Protein AF-A0A3C0QMF4-F1 (afdb_monomer)

Nearest PDB structures (foldseek):
  8ow0-assembly1_O  TM=2.308E-01  e=1.741E+00  Saccharomyces cerevisiae

Foldseek 3Di:
DDDDDDDDDDDDDPDPPPPPDDPDPPPPVVVVVVVVVVVVVVVVVVVVVVVVVCVVPQKAFVVRDDDDDDAKAKWWFWKWAQDPVVRGTDDTDIDIWIDDNVVRDIPDPHRMDTTIIHHDDDDDDDDD

Secondary structure (DSSP, 8-state):
-----PPPP----------S--------HHHHHHHHHHHHHHHHHHHHHHHHHHHHH--EETTT----SSS-EEEEEEEEEEETTTTEE---EEEEEEEEGGGTEE--SS-EEEEEEEEPPPPP----

pLDDT: mean 79.89, std 18.83, range [38.0, 96.62]

Structure (mmCIF, N/CA/C/O backbone):
data_AF-A0A3C0QMF4-F1
#
_entry.id   AF-A0A3C0QMF4-F1
#
loop_
_atom_site.group_PDB
_atom_site.id
_atom_site.type_symbol
_atom_site.label_atom_id
_atom_site.label_alt_id
_atom_site.label_comp_id
_atom_site.label_asym_id
_atom_site.label_entity_id
_atom_site.label_seq_id
_atom_site.pdbx_PDB_ins_code
_atom_site.Cartn_x
_atom_site.Cartn_y
_atom_site.Cartn_z
_atom_site.occupancy
_atom_site.B_iso_or_equiv
_atom_site.auth_seq_id
_atom_site.auth_comp_id
_atom_site.auth_asym_id
_atom_site.auth_atom_id
_atom_site.pdbx_PDB_model_num
ATOM 1 N N . MET A 1 1 ? 18.875 -38.785 100.768 1.00 38.00 1 MET A N 1
ATOM 2 C CA . MET A 1 1 ? 19.654 -37.583 100.415 1.00 38.00 1 MET A CA 1
ATOM 3 C C . MET A 1 1 ? 19.464 -37.353 98.932 1.00 38.00 1 MET A C 1
ATOM 5 O O . MET A 1 1 ? 19.407 -38.336 98.204 1.00 38.00 1 MET A O 1
ATOM 9 N N . GLU A 1 2 ? 19.235 -36.086 98.599 1.00 40.81 2 GLU A N 1
ATOM 10 C CA . GLU A 1 2 ? 18.941 -35.447 97.302 1.00 40.81 2 GLU A CA 1
ATOM 11 C C . GLU A 1 2 ? 19.792 -35.977 96.126 1.00 40.81 2 GLU A C 1
ATOM 13 O O . GLU A 1 2 ? 20.867 -36.518 96.349 1.00 40.81 2 GLU A O 1
ATOM 18 N N . GLU A 1 3 ? 19.325 -35.943 94.873 1.00 40.59 3 GLU A N 1
ATOM 19 C CA . GLU A 1 3 ? 19.249 -34.716 94.060 1.00 40.59 3 GLU A CA 1
ATOM 20 C C . GLU A 1 3 ? 18.045 -34.623 93.102 1.00 40.59 3 GLU A C 1
ATOM 22 O O . GLU A 1 3 ? 17.608 -35.589 92.478 1.00 40.59 3 GLU A O 1
ATOM 27 N N . ASN A 1 4 ? 17.551 -33.386 92.998 1.00 46.22 4 ASN A N 1
ATOM 28 C CA . ASN A 1 4 ? 16.533 -32.869 92.086 1.00 46.22 4 ASN A CA 1
ATOM 29 C C . ASN A 1 4 ? 16.993 -32.844 90.619 1.00 46.22 4 ASN A C 1
ATOM 31 O O . ASN A 1 4 ? 18.097 -32.390 90.333 1.00 46.22 4 ASN A O 1
ATOM 35 N N . ALA A 1 5 ? 16.071 -33.117 89.691 1.00 41.97 5 ALA A N 1
ATOM 36 C CA . ALA A 1 5 ? 16.038 -32.458 88.381 1.00 41.97 5 ALA A CA 1
ATOM 37 C C . ALA A 1 5 ? 14.603 -32.465 87.814 1.00 41.97 5 ALA A C 1
ATOM 39 O O . ALA A 1 5 ? 13.999 -33.520 87.629 1.00 41.97 5 ALA A O 1
ATOM 40 N N . MET A 1 6 ? 14.054 -31.270 87.571 1.00 48.69 6 MET A N 1
ATOM 41 C CA . MET A 1 6 ? 12.735 -31.034 86.962 1.00 48.69 6 MET A CA 1
ATOM 42 C C . MET A 1 6 ? 12.743 -31.345 85.455 1.00 48.69 6 MET A C 1
ATOM 44 O O . MET A 1 6 ? 13.733 -31.016 84.799 1.00 48.69 6 MET A O 1
ATOM 48 N N . PRO A 1 7 ? 11.638 -31.823 84.852 1.00 50.66 7 PRO A N 1
ATOM 49 C CA . PRO A 1 7 ? 11.416 -31.687 83.421 1.00 50.66 7 PRO A CA 1
ATOM 50 C C . PRO A 1 7 ? 10.482 -30.512 83.094 1.00 50.66 7 PRO A C 1
ATOM 52 O O . PRO A 1 7 ? 9.412 -30.334 83.667 1.00 50.66 7 PRO A O 1
ATOM 55 N N . ILE A 1 8 ? 10.974 -29.733 82.138 1.00 43.56 8 ILE A N 1
ATOM 56 C CA . ILE A 1 8 ? 10.491 -28.494 81.529 1.00 43.56 8 ILE A CA 1
ATOM 57 C C . ILE A 1 8 ? 9.084 -28.644 80.921 1.00 43.56 8 ILE A C 1
ATOM 59 O O . ILE A 1 8 ? 8.832 -29.559 80.136 1.00 43.56 8 ILE A O 1
ATOM 63 N N . GLU A 1 9 ? 8.198 -27.693 81.232 1.00 46.38 9 GLU A N 1
ATOM 64 C CA . GLU A 1 9 ? 6.918 -27.495 80.547 1.00 46.38 9 GLU A CA 1
ATOM 65 C C . GLU A 1 9 ? 7.161 -27.166 79.069 1.00 46.38 9 GLU A C 1
ATOM 67 O O . GLU A 1 9 ? 7.789 -26.163 78.727 1.00 46.38 9 GLU A O 1
ATOM 72 N N . THR A 1 10 ? 6.665 -28.015 78.171 1.00 42.06 10 THR A N 1
ATOM 73 C CA . THR A 1 10 ? 6.660 -27.723 76.735 1.00 42.06 10 THR A CA 1
ATOM 74 C C . THR A 1 10 ? 5.371 -26.991 76.393 1.00 42.06 10 THR A C 1
ATOM 76 O O . THR A 1 10 ? 4.314 -27.577 76.179 1.00 42.06 10 THR A O 1
ATOM 79 N N . PHE A 1 11 ? 5.491 -25.668 76.374 1.00 43.97 11 PHE A N 1
ATOM 80 C CA . PHE A 1 11 ? 4.537 -24.730 75.806 1.00 43.97 11 PHE A CA 1
ATOM 81 C C . PHE A 1 11 ? 4.414 -24.978 74.295 1.00 43.97 11 PHE A C 1
ATOM 83 O O . PHE A 1 11 ? 5.412 -24.921 73.579 1.00 43.97 11 PHE A O 1
ATOM 90 N N . THR A 1 12 ? 3.213 -25.258 73.793 1.00 44.12 12 THR A N 1
ATOM 91 C CA . THR A 1 12 ? 2.810 -24.943 72.408 1.00 44.12 12 THR A CA 1
ATOM 92 C C . THR A 1 12 ? 1.286 -24.946 72.314 1.00 44.12 12 THR A C 1
ATOM 94 O O . THR A 1 12 ? 0.653 -25.846 71.769 1.00 44.12 12 THR A O 1
ATOM 97 N N . GLU A 1 13 ? 0.686 -23.882 72.844 1.00 46.97 13 GLU A N 1
ATOM 98 C CA . GLU A 1 13 ? -0.534 -23.339 72.255 1.00 46.97 13 GLU A CA 1
ATOM 99 C C . GLU A 1 13 ? -0.199 -22.882 70.827 1.00 46.97 13 GLU A C 1
ATOM 101 O O . GLU A 1 13 ? 0.473 -21.873 70.623 1.00 46.97 13 GLU A O 1
ATOM 106 N N . LEU A 1 14 ? -0.663 -23.620 69.821 1.00 39.72 14 LEU A N 1
ATOM 107 C CA . LEU A 1 14 ? -0.860 -23.065 68.485 1.00 39.72 14 LEU A CA 1
ATOM 108 C C . LEU A 1 14 ? -2.351 -22.798 68.335 1.00 39.72 14 LEU A C 1
ATOM 110 O O . LEU A 1 14 ? -3.107 -23.608 67.805 1.00 39.72 14 LEU A O 1
ATOM 114 N N . HIS A 1 15 ? -2.775 -21.644 68.847 1.00 42.41 15 HIS A N 1
ATOM 115 C CA . HIS A 1 15 ? -4.015 -21.030 68.407 1.00 42.41 15 HIS A CA 1
ATOM 116 C C . HIS A 1 15 ? -3.948 -20.871 66.883 1.00 42.41 15 HIS A C 1
ATOM 118 O O . HIS A 1 15 ? -3.084 -20.163 66.364 1.00 42.41 15 HIS A O 1
ATOM 124 N N . GLU A 1 16 ? -4.868 -21.518 66.164 1.00 44.91 16 GLU A N 1
ATOM 125 C CA . GLU A 1 16 ? -5.187 -21.165 64.784 1.00 44.91 16 GLU A CA 1
ATOM 126 C C . GLU A 1 16 ? -5.641 -19.701 64.762 1.00 44.91 16 GLU A C 1
ATOM 128 O O . GLU A 1 16 ? -6.816 -19.379 64.952 1.00 44.91 16 GLU A O 1
ATOM 133 N N . VAL A 1 17 ? -4.704 -18.786 64.526 1.00 46.06 17 VAL A N 1
ATOM 134 C CA . VAL A 1 17 ? -5.032 -17.426 64.116 1.00 46.06 17 VAL A CA 1
ATOM 135 C C . VAL A 1 17 ? -5.565 -17.537 62.693 1.00 46.06 17 VAL A C 1
ATOM 137 O O . VAL A 1 17 ? -4.822 -17.452 61.716 1.00 46.06 17 VAL A O 1
ATOM 140 N N . LYS A 1 18 ? -6.874 -17.775 62.561 1.00 47.34 18 LYS A N 1
ATOM 141 C CA . LYS A 1 18 ? -7.575 -17.561 61.296 1.00 47.34 18 LYS A CA 1
ATOM 142 C C . LYS A 1 18 ? -7.442 -16.079 60.960 1.00 47.34 18 LYS A C 1
ATOM 144 O O . LYS A 1 18 ? -8.109 -15.234 61.551 1.00 47.34 18 LYS A O 1
ATOM 149 N N . SER A 1 19 ? -6.515 -15.780 60.052 1.00 47.00 19 SER A N 1
ATOM 150 C CA . SER A 1 19 ? -6.329 -14.455 59.465 1.00 47.00 19 SER A CA 1
ATOM 151 C C . SER A 1 19 ? -7.683 -13.934 58.953 1.00 47.00 19 SER A C 1
ATOM 153 O O . SER A 1 19 ? -8.294 -14.616 58.127 1.00 47.00 19 SER A O 1
ATOM 155 N N . PRO A 1 20 ? -8.184 -12.765 59.402 1.00 48.12 20 PRO A N 1
ATOM 156 C CA . PRO A 1 20 ? -9.538 -12.325 59.063 1.00 48.12 20 PRO A CA 1
ATOM 157 C C . PRO A 1 20 ? -9.674 -11.693 57.670 1.00 48.12 20 PRO A C 1
ATOM 159 O O . PRO A 1 20 ? -10.747 -11.203 57.335 1.00 48.12 20 PRO A O 1
ATOM 162 N N . PHE A 1 21 ? -8.618 -11.649 56.853 1.00 48.00 21 PHE A N 1
ATOM 163 C CA . PHE A 1 21 ? -8.612 -10.808 55.656 1.00 48.00 21 PHE A CA 1
ATOM 164 C C . PHE A 1 21 ? -8.041 -11.519 54.426 1.00 48.00 21 PHE A C 1
ATOM 166 O O . PHE A 1 21 ? -6.972 -11.174 53.931 1.00 48.00 21 PHE A O 1
ATOM 173 N N . THR A 1 22 ? -8.790 -12.467 53.864 1.00 45.22 22 THR A N 1
ATOM 174 C CA . THR A 1 22 ? -8.702 -12.763 52.426 1.00 45.22 22 THR A CA 1
ATOM 175 C C . THR A 1 22 ? -9.939 -12.177 51.755 1.00 45.22 22 THR A C 1
ATOM 177 O O . THR A 1 22 ? -10.971 -12.833 51.649 1.00 45.22 22 THR A O 1
ATOM 180 N N . TRP A 1 23 ? -9.856 -10.912 51.345 1.00 48.56 23 TRP A N 1
ATOM 181 C CA . TRP A 1 23 ? -10.836 -10.311 50.444 1.00 48.56 23 TRP A CA 1
ATOM 182 C C . TRP A 1 23 ? -10.608 -10.924 49.057 1.00 48.56 23 TRP A C 1
ATOM 184 O O . TRP A 1 23 ? -9.731 -10.519 48.300 1.00 48.56 23 TRP A O 1
ATOM 194 N N . THR A 1 24 ? -11.349 -11.975 48.733 1.00 50.25 24 THR A N 1
ATOM 195 C CA . THR A 1 24 ? -11.498 -12.387 47.340 1.00 50.25 24 THR A CA 1
ATOM 196 C C . THR A 1 24 ? -12.453 -11.389 46.704 1.00 50.25 24 THR A C 1
ATOM 198 O O . THR A 1 24 ? -13.632 -11.336 47.039 1.00 50.25 24 THR A O 1
ATOM 201 N N . VAL A 1 25 ? -11.933 -10.529 45.825 1.00 57.78 25 VAL A N 1
ATOM 202 C CA . VAL A 1 25 ? -12.797 -9.770 44.918 1.00 57.78 25 VAL A CA 1
ATOM 203 C C . VAL A 1 25 ? -13.404 -10.794 43.980 1.00 57.78 25 VAL A C 1
ATOM 205 O O . VAL A 1 25 ? -12.724 -11.289 43.082 1.00 57.78 25 VAL A O 1
ATOM 208 N N . GLU A 1 26 ? -14.667 -11.137 44.195 1.00 58.97 26 GLU A N 1
ATOM 209 C CA . GLU A 1 26 ? -15.468 -11.748 43.146 1.00 58.97 26 GLU A CA 1
ATOM 210 C C . GLU A 1 26 ? -15.595 -10.705 42.037 1.00 58.97 26 GLU A C 1
ATOM 212 O O . GLU A 1 26 ? -16.407 -9.782 42.084 1.00 58.97 26 GLU A O 1
ATOM 217 N N . LEU A 1 27 ? -14.690 -10.793 41.064 1.00 63.06 27 LEU A N 1
ATOM 218 C CA . LEU A 1 27 ? -14.845 -10.109 39.795 1.00 63.06 27 LEU A CA 1
ATOM 219 C C . LEU A 1 27 ? -16.154 -10.615 39.194 1.00 63.06 27 LEU A C 1
ATOM 221 O O . LEU A 1 27 ? -16.247 -11.776 38.799 1.00 63.06 27 LEU A O 1
ATOM 225 N N . ASP A 1 28 ? -17.163 -9.748 39.164 1.00 77.94 28 ASP A N 1
ATOM 226 C CA . ASP A 1 28 ? -18.441 -10.026 38.523 1.00 77.94 28 ASP A CA 1
ATOM 227 C C . ASP A 1 28 ? -18.192 -10.254 37.030 1.00 77.94 28 ASP A C 1
ATOM 229 O O . ASP A 1 28 ? -18.023 -9.322 36.236 1.00 77.94 28 ASP A O 1
ATOM 233 N N . VAL A 1 29 ? -18.118 -11.531 36.662 1.00 80.69 29 VAL A N 1
ATOM 234 C CA . VAL A 1 29 ? -17.868 -12.005 35.299 1.00 80.69 29 VAL A CA 1
ATOM 235 C C . VAL A 1 29 ? -18.876 -11.390 34.321 1.00 80.69 29 VAL A C 1
ATOM 237 O O . VAL A 1 29 ? -18.534 -11.123 33.170 1.00 80.69 29 VAL A O 1
ATOM 240 N N . SER A 1 30 ? -20.086 -11.067 34.788 1.00 80.88 30 SER A N 1
ATOM 241 C CA . SER A 1 30 ? -21.127 -10.413 33.992 1.00 80.88 30 SER A CA 1
ATOM 242 C C . SER A 1 30 ? -20.715 -9.002 33.567 1.00 80.88 30 SER A C 1
ATOM 244 O O . SER A 1 30 ? -20.878 -8.638 32.404 1.00 80.88 30 SER A O 1
ATOM 246 N N . GLN A 1 31 ? -20.120 -8.222 34.476 1.00 84.00 31 GLN A N 1
ATOM 247 C CA . GLN A 1 31 ? -19.623 -6.875 34.169 1.00 84.00 31 GLN A CA 1
ATOM 248 C C . GLN A 1 31 ? -18.428 -6.910 33.215 1.00 84.00 31 GLN A C 1
ATOM 250 O O . GLN A 1 31 ? -18.283 -6.029 32.365 1.00 84.00 31 GLN A O 1
ATOM 255 N N . VAL A 1 32 ? -17.566 -7.922 33.344 1.00 87.06 32 VAL A N 1
ATOM 256 C CA . VAL A 1 32 ? -16.425 -8.113 32.438 1.00 87.06 32 VAL A CA 1
ATOM 257 C C . VAL A 1 32 ? -16.912 -8.450 31.031 1.00 87.06 32 VAL A C 1
ATOM 259 O O . VAL A 1 32 ? -16.482 -7.803 30.078 1.00 87.06 32 VAL A O 1
ATOM 262 N N . ASN A 1 33 ? -17.850 -9.389 30.902 1.00 89.12 33 ASN A N 1
ATOM 263 C CA . ASN A 1 33 ? -18.413 -9.777 29.608 1.00 89.12 33 ASN A CA 1
ATOM 264 C C . ASN A 1 33 ? -19.170 -8.621 28.945 1.00 89.12 33 ASN A C 1
ATOM 266 O O . ASN A 1 33 ? -18.971 -8.362 27.764 1.00 89.12 33 ASN A O 1
ATOM 270 N N . GLN A 1 34 ? -19.939 -7.842 29.712 1.00 93.12 34 GLN A N 1
ATOM 271 C CA . GLN A 1 34 ? -20.614 -6.653 29.187 1.00 93.12 34 GLN A CA 1
ATOM 272 C C . GLN A 1 34 ? -19.622 -5.636 28.599 1.00 93.12 34 GLN A C 1
ATOM 274 O O . GLN A 1 34 ? -19.853 -5.076 27.527 1.00 93.12 34 GLN A O 1
ATOM 279 N N . LYS A 1 35 ? -18.504 -5.389 29.293 1.00 93.38 35 LYS A N 1
ATOM 280 C CA . LYS A 1 35 ? -17.451 -4.496 28.791 1.00 93.38 35 LYS A CA 1
ATOM 281 C C . LYS A 1 35 ? -16.743 -5.072 27.570 1.00 93.38 35 LYS A C 1
ATOM 283 O O . LYS A 1 35 ? -16.368 -4.305 26.685 1.00 93.38 35 LYS A O 1
ATOM 288 N N . LEU A 1 36 ? -16.550 -6.389 27.522 1.00 95.38 36 LEU A N 1
ATOM 289 C CA . LEU A 1 36 ? -15.965 -7.068 26.371 1.00 95.38 36 LEU A CA 1
ATOM 290 C C . LEU A 1 36 ? -16.842 -6.871 25.128 1.00 95.38 36 LEU A C 1
ATOM 292 O O . LEU A 1 36 ? -16.346 -6.365 24.123 1.00 95.38 36 LEU A O 1
ATOM 296 N N . ASP A 1 37 ? -18.146 -7.125 25.241 1.00 94.88 37 ASP A N 1
ATOM 297 C CA . ASP A 1 37 ? -19.112 -6.922 24.155 1.00 94.88 37 ASP A CA 1
ATOM 298 C C . ASP A 1 37 ? -19.136 -5.461 23.678 1.00 94.88 37 ASP A C 1
ATOM 300 O O . ASP A 1 37 ? -19.223 -5.170 22.480 1.00 94.88 37 ASP A O 1
ATOM 304 N N . GLU A 1 38 ? -19.047 -4.500 24.602 1.00 96.62 38 GLU A N 1
ATOM 305 C CA . GLU A 1 38 ? -18.975 -3.080 24.251 1.00 96.62 38 GLU A CA 1
ATOM 306 C C . GLU A 1 38 ? -17.702 -2.759 23.450 1.00 96.62 38 GLU A C 1
ATOM 308 O O . GLU A 1 38 ? -17.757 -2.051 22.438 1.00 96.62 38 GLU A O 1
ATOM 313 N N . ILE A 1 39 ? -16.552 -3.287 23.877 1.00 95.75 39 ILE A N 1
ATOM 314 C CA . ILE A 1 39 ? -15.266 -3.098 23.196 1.00 95.75 39 ILE A CA 1
ATOM 315 C C . ILE A 1 39 ? -15.302 -3.715 21.797 1.00 95.75 39 ILE A C 1
ATOM 317 O O . ILE A 1 39 ? -14.894 -3.056 20.837 1.00 95.75 39 ILE A O 1
ATOM 321 N N . GLU A 1 40 ? -15.824 -4.931 21.658 1.00 96.38 40 GLU A N 1
ATOM 322 C CA . GLU A 1 40 ? -15.957 -5.615 20.369 1.00 96.38 40 GLU A CA 1
ATOM 323 C C . GLU A 1 40 ? -16.850 -4.827 19.404 1.00 96.38 40 GLU A C 1
ATOM 325 O O . GLU A 1 40 ? -16.459 -4.549 18.266 1.00 96.38 40 GLU A O 1
ATOM 330 N N . ASN A 1 41 ? -17.999 -4.340 19.880 1.00 96.56 41 ASN A N 1
ATOM 331 C CA . ASN A 1 41 ? -18.886 -3.489 19.088 1.00 96.56 41 ASN A CA 1
ATOM 332 C C . ASN A 1 41 ? -18.213 -2.179 18.653 1.00 96.56 41 ASN A C 1
ATOM 334 O O . ASN A 1 41 ? -18.390 -1.712 17.521 1.00 96.56 41 ASN A O 1
ATOM 338 N N . ARG A 1 42 ? -17.432 -1.550 19.538 1.00 95.38 42 ARG A N 1
ATOM 339 C CA . ARG A 1 42 ? -16.679 -0.331 19.209 1.00 95.38 42 ARG A CA 1
ATOM 340 C C . ARG A 1 42 ? -15.591 -0.603 18.174 1.00 95.38 42 ARG A C 1
ATOM 342 O O . ARG A 1 42 ? -15.440 0.203 17.254 1.00 95.38 42 ARG A O 1
ATOM 349 N N . LEU A 1 43 ? -14.873 -1.720 18.294 1.00 95.69 43 LEU A N 1
ATOM 350 C CA . LEU A 1 43 ? -13.871 -2.155 17.320 1.00 95.69 43 LEU A CA 1
ATOM 351 C C . LEU A 1 43 ? -14.491 -2.330 15.935 1.00 95.69 43 LEU A C 1
ATOM 353 O O . LEU A 1 43 ? -13.943 -1.818 14.957 1.00 95.69 43 LEU A O 1
ATOM 357 N N . GLU A 1 44 ? -15.658 -2.966 15.847 1.00 94.88 44 GLU A N 1
ATOM 358 C CA . GLU A 1 44 ? -16.311 -3.196 14.559 1.00 94.88 44 GLU A CA 1
ATOM 359 C C . GLU A 1 44 ? -16.776 -1.889 13.902 1.00 94.88 44 GLU A C 1
ATOM 361 O O . GLU A 1 44 ? -16.538 -1.655 12.716 1.00 94.88 44 GLU A O 1
ATOM 366 N N . ARG A 1 45 ? -17.320 -0.950 14.686 1.00 92.88 45 ARG A N 1
ATOM 367 C CA . ARG A 1 45 ? -17.664 0.395 14.186 1.00 92.88 45 ARG A CA 1
ATOM 368 C C . ARG A 1 45 ? -16.447 1.145 13.643 1.00 92.88 45 ARG A C 1
ATOM 370 O O . ARG A 1 45 ? -16.560 1.841 12.632 1.00 92.88 45 ARG A O 1
ATOM 377 N N . ILE A 1 46 ? -15.295 1.039 14.308 1.00 92.00 46 ILE A N 1
ATOM 378 C CA . ILE A 1 46 ? -14.047 1.678 13.863 1.00 92.00 46 ILE A CA 1
ATOM 379 C C . ILE A 1 46 ? -13.550 1.030 12.569 1.00 92.00 46 ILE A C 1
ATOM 381 O O . ILE A 1 46 ? -13.224 1.751 11.626 1.00 92.00 46 ILE A O 1
ATOM 385 N N . ARG A 1 47 ? -13.560 -0.306 12.483 1.00 86.75 47 ARG A N 1
ATOM 386 C CA . ARG A 1 47 ? -13.204 -1.040 11.259 1.00 86.75 47 ARG A CA 1
ATOM 387 C C . ARG A 1 47 ? -14.083 -0.633 10.085 1.00 86.75 47 ARG A C 1
ATOM 389 O O . ARG A 1 47 ? -13.559 -0.351 9.010 1.00 86.75 47 ARG A O 1
ATOM 396 N N . GLN A 1 48 ? -15.396 -0.531 10.291 1.00 85.31 48 GLN A N 1
ATOM 397 C CA . GLN A 1 48 ? -16.315 -0.115 9.235 1.00 85.31 48 GLN A CA 1
ATOM 398 C C . GLN A 1 48 ? -16.056 1.329 8.786 1.00 85.31 48 GLN A C 1
ATOM 400 O O . GLN A 1 48 ? -16.032 1.606 7.588 1.00 85.31 48 GLN A O 1
ATOM 405 N N . LYS A 1 49 ? -15.802 2.250 9.726 1.00 83.50 49 LYS A N 1
ATOM 406 C CA . LYS A 1 49 ? -15.417 3.630 9.390 1.00 83.50 49 LYS A CA 1
ATOM 407 C C . LYS A 1 49 ? -14.113 3.685 8.594 1.00 83.50 49 LYS A C 1
ATOM 409 O O . LYS A 1 49 ? -14.054 4.421 7.615 1.00 83.50 49 LYS A O 1
ATOM 414 N N . MET A 1 50 ? -13.099 2.907 8.979 1.00 77.44 50 MET A N 1
ATOM 415 C CA . MET A 1 50 ? -11.828 2.834 8.248 1.00 77.44 50 MET A CA 1
ATOM 416 C C . MET A 1 50 ? -12.011 2.278 6.834 1.00 77.44 50 MET A C 1
ATOM 418 O O . MET A 1 50 ? -11.490 2.864 5.890 1.00 77.44 50 MET A O 1
ATOM 422 N N . LYS A 1 51 ? -12.799 1.207 6.666 1.00 74.44 51 LYS A N 1
ATOM 423 C CA . LYS A 1 51 ? -13.144 0.674 5.339 1.00 74.44 51 LYS A CA 1
ATOM 424 C C . LYS A 1 51 ? -13.810 1.740 4.469 1.00 74.44 51 LYS A C 1
ATOM 426 O O . LYS A 1 51 ? -13.365 1.974 3.352 1.00 74.44 51 LYS A O 1
ATOM 431 N N . ASN A 1 52 ? -14.817 2.436 4.997 1.00 69.06 52 ASN A N 1
ATOM 432 C CA . ASN A 1 52 ? -15.523 3.482 4.254 1.00 69.06 52 ASN A CA 1
ATOM 433 C C . ASN A 1 52 ? -14.603 4.657 3.879 1.00 69.06 52 ASN A C 1
ATOM 435 O O . ASN A 1 52 ? -14.730 5.210 2.791 1.00 69.06 52 ASN A O 1
ATOM 439 N N . LEU A 1 53 ? -13.668 5.036 4.757 1.00 66.69 53 LEU A N 1
ATOM 440 C CA . LEU A 1 53 ? -12.717 6.115 4.485 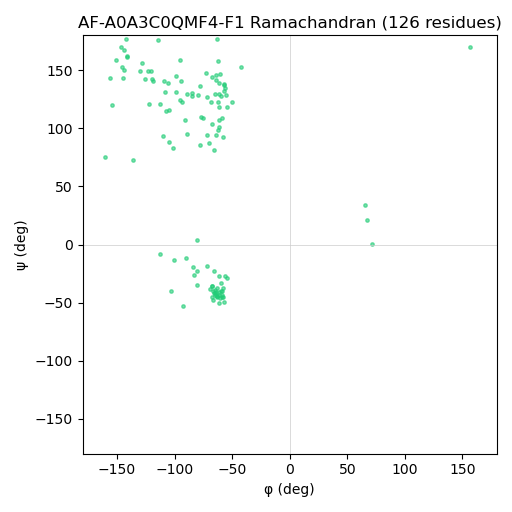1.00 66.69 53 LEU A CA 1
ATOM 441 C C . LEU A 1 53 ? -11.697 5.729 3.401 1.00 66.69 53 LEU A C 1
ATOM 443 O O . LEU A 1 53 ? -11.375 6.558 2.555 1.00 66.69 53 LEU A O 1
ATOM 447 N N . ASN A 1 54 ? -11.235 4.475 3.388 1.00 62.59 54 ASN A N 1
ATOM 448 C CA . ASN A 1 54 ? -10.347 3.970 2.336 1.00 62.59 54 ASN A CA 1
ATOM 449 C C . ASN A 1 54 ? -11.032 3.949 0.963 1.00 62.59 54 ASN A C 1
ATOM 451 O O . ASN A 1 54 ? -10.418 4.338 -0.025 1.00 62.59 54 ASN A O 1
ATOM 455 N N . VAL A 1 55 ? -12.317 3.583 0.900 1.00 61.12 55 VAL A N 1
ATOM 456 C CA . VAL A 1 55 ? -13.089 3.623 -0.357 1.00 61.12 55 VAL A CA 1
ATOM 457 C C . VAL A 1 55 ? -13.156 5.043 -0.937 1.00 61.12 55 VAL A C 1
ATOM 459 O O . VAL A 1 55 ? -13.136 5.210 -2.153 1.00 61.12 55 VAL A O 1
ATOM 462 N N . LEU A 1 56 ? -13.192 6.075 -0.088 1.00 63.72 56 LEU A N 1
ATOM 463 C CA . LEU A 1 56 ? -13.262 7.475 -0.524 1.00 63.72 56 LEU A CA 1
ATOM 464 C C . LEU A 1 56 ? -11.912 8.063 -0.954 1.00 63.72 56 LEU A C 1
ATOM 466 O O . LEU A 1 56 ? -11.893 9.053 -1.680 1.00 63.72 56 LEU A O 1
ATOM 470 N N . SER A 1 57 ? -10.789 7.503 -0.499 1.00 71.62 57 SER A N 1
ATOM 471 C CA . SER A 1 57 ? -9.465 8.100 -0.707 1.00 71.62 57 SER A CA 1
ATOM 472 C C . SER A 1 57 ? -8.770 7.634 -1.992 1.00 71.62 57 SER A C 1
ATOM 474 O O . SER A 1 57 ? -7.764 8.223 -2.378 1.00 71.62 57 SER A O 1
ATOM 476 N N . GLY A 1 58 ? -9.289 6.592 -2.656 1.00 84.44 58 GLY A N 1
ATOM 477 C CA . GLY A 1 58 ? -8.694 6.004 -3.864 1.00 84.44 58 GLY A CA 1
ATOM 478 C C . GLY A 1 58 ? -7.405 5.209 -3.614 1.00 84.44 58 GLY A C 1
ATOM 479 O O . GLY A 1 58 ? -6.838 4.658 -4.556 1.00 84.44 58 GLY A O 1
ATOM 480 N N . TRP A 1 59 ? -6.953 5.124 -2.358 1.00 91.19 59 TRP A N 1
ATOM 481 C CA . TRP A 1 59 ? -5.770 4.370 -1.956 1.00 91.19 59 TRP A CA 1
ATOM 482 C C . TRP A 1 59 ? -6.102 2.903 -1.712 1.00 91.19 59 TRP A C 1
ATOM 484 O O . TRP A 1 59 ? -7.003 2.568 -0.946 1.00 91.19 59 TRP A O 1
ATOM 494 N N . ILE A 1 60 ? -5.304 2.026 -2.310 1.00 92.00 60 ILE A N 1
ATOM 495 C CA . ILE A 1 60 ? -5.416 0.577 -2.205 1.00 92.00 60 ILE A CA 1
ATOM 496 C C . ILE A 1 60 ? -4.260 0.076 -1.329 1.00 92.00 60 ILE A C 1
ATOM 498 O O . ILE A 1 60 ? -3.091 0.212 -1.710 1.00 92.00 60 ILE A O 1
ATOM 502 N N . PRO A 1 61 ? -4.534 -0.496 -0.145 1.00 93.19 61 PRO A N 1
ATOM 503 C CA . PRO A 1 61 ? -3.502 -1.119 0.673 1.00 93.19 61 PRO A CA 1
ATOM 504 C C . PRO A 1 61 ? -2.839 -2.291 -0.056 1.00 93.19 61 PRO A C 1
ATOM 506 O O . PRO A 1 61 ? -3.515 -3.133 -0.647 1.00 93.19 61 PRO A O 1
ATOM 509 N N . CYS A 1 62 ? -1.518 -2.416 0.068 1.00 92.25 62 CYS A N 1
ATOM 510 C CA . CYS A 1 62 ? -0.776 -3.537 -0.520 1.00 92.25 62 CYS A CA 1
ATOM 511 C C . CYS A 1 62 ? -1.209 -4.902 0.046 1.00 92.25 62 CYS A C 1
ATOM 513 O O . CYS A 1 62 ? -1.099 -5.918 -0.630 1.00 92.25 62 CYS A O 1
ATOM 515 N N . SER A 1 63 ? -1.714 -4.931 1.282 1.00 91.06 63 SER A N 1
ATOM 516 C CA . SER A 1 63 ? -2.272 -6.135 1.909 1.00 91.06 63 SER A CA 1
ATOM 517 C C . SER A 1 63 ? -3.623 -6.56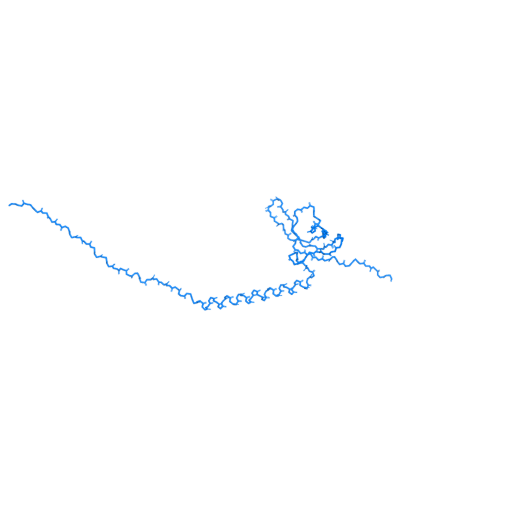2 1.331 1.00 91.06 63 SER A C 1
ATOM 519 O O . SER A 1 63 ? -4.057 -7.679 1.584 1.00 91.06 63 SER A O 1
ATOM 521 N N . GLU A 1 64 ? -4.315 -5.661 0.633 1.00 91.00 64 GLU A N 1
ATOM 522 C CA . GLU A 1 64 ? -5.613 -5.933 0.017 1.00 91.00 64 GLU A CA 1
ATOM 523 C C . GLU A 1 64 ? -5.430 -6.396 -1.426 1.00 91.00 64 GLU A C 1
ATOM 525 O O . GLU A 1 64 ? -5.930 -7.452 -1.810 1.00 91.00 64 GLU A O 1
ATOM 530 N N . ARG A 1 65 ? -4.694 -5.615 -2.225 1.00 91.50 65 ARG A N 1
ATOM 531 C CA . ARG A 1 65 ? -4.474 -5.904 -3.642 1.00 91.50 65 ARG A CA 1
ATOM 532 C C . ARG A 1 65 ? -3.199 -5.234 -4.141 1.00 91.50 65 ARG A C 1
ATOM 534 O O . ARG A 1 65 ? -2.911 -4.100 -3.765 1.00 91.50 65 ARG A O 1
ATOM 541 N N . MET A 1 66 ? -2.473 -5.910 -5.026 1.00 93.62 66 MET A N 1
ATOM 542 C CA . MET A 1 66 ? -1.345 -5.339 -5.772 1.00 93.62 66 MET A CA 1
ATOM 543 C C . MET A 1 66 ? -1.793 -4.830 -7.150 1.00 93.62 66 MET A C 1
ATOM 545 O O . MET A 1 66 ? -2.844 -5.260 -7.630 1.00 93.62 66 MET A O 1
ATOM 549 N N . PRO A 1 67 ? -1.042 -3.916 -7.792 1.00 93.19 67 PRO A N 1
ATOM 550 C CA . PRO A 1 67 ? -1.328 -3.518 -9.167 1.00 93.19 67 PRO A CA 1
ATOM 551 C C . PRO A 1 67 ? -1.312 -4.736 -10.100 1.00 93.19 67 PRO A C 1
ATOM 553 O O . PRO A 1 67 ? -0.438 -5.591 -9.980 1.00 93.19 67 PRO A O 1
ATOM 556 N N . ASP A 1 68 ? -2.270 -4.810 -11.020 1.00 89.81 68 ASP A N 1
ATOM 557 C CA . ASP A 1 68 ? -2.443 -5.935 -11.945 1.00 89.81 68 ASP A CA 1
ATOM 558 C C . ASP A 1 68 ? -2.473 -5.434 -13.397 1.00 89.81 68 ASP A C 1
ATOM 560 O O . ASP A 1 68 ? -2.992 -4.348 -13.667 1.00 89.81 68 ASP A O 1
ATOM 564 N N . GLY A 1 69 ? -1.877 -6.201 -14.311 1.00 86.69 69 GLY A N 1
ATOM 565 C CA . GLY A 1 69 ? -1.690 -5.851 -15.720 1.00 86.69 69 GLY A CA 1
ATOM 566 C C . GLY A 1 69 ? -0.530 -6.602 -16.384 1.00 86.69 69 GLY A C 1
ATOM 567 O O . GLY A 1 69 ? 0.261 -7.273 -15.729 1.00 86.69 69 GLY A O 1
ATOM 568 N N . GLU A 1 70 ? -0.421 -6.489 -17.709 1.00 80.75 70 GLU A N 1
ATOM 569 C CA . GLU A 1 70 ? 0.589 -7.224 -18.493 1.00 80.75 70 GLU A CA 1
ATOM 570 C C . GLU A 1 70 ? 1.968 -6.543 -18.511 1.00 80.75 70 GLU A C 1
ATOM 572 O O . GLU A 1 70 ? 2.992 -7.206 -18.666 1.00 80.75 70 GLU A O 1
ATOM 577 N N . ASN A 1 71 ? 2.000 -5.221 -18.332 1.00 90.69 71 ASN A N 1
ATOM 578 C CA . ASN A 1 71 ? 3.200 -4.390 -18.445 1.00 90.69 71 ASN A CA 1
ATOM 579 C C . ASN A 1 71 ? 3.590 -3.764 -17.101 1.00 90.69 71 ASN A C 1
ATOM 581 O O . ASN A 1 71 ? 2.884 -3.891 -16.104 1.00 90.69 71 ASN A O 1
ATOM 585 N N . GLU A 1 72 ? 4.720 -3.058 -17.085 1.00 92.50 72 GLU A N 1
ATOM 586 C CA . GLU A 1 72 ? 5.123 -2.210 -15.963 1.00 92.50 72 GLU A CA 1
ATOM 587 C C . GLU A 1 72 ? 4.071 -1.116 -15.695 1.00 92.50 72 GLU A C 1
ATOM 589 O O . GLU A 1 72 ? 3.670 -0.387 -16.604 1.00 92.50 72 GLU A O 1
ATOM 594 N N . ILE A 1 73 ? 3.616 -1.006 -14.443 1.00 92.50 73 ILE A N 1
ATOM 595 C CA . ILE A 1 73 ? 2.523 -0.110 -14.037 1.00 92.50 73 ILE A CA 1
ATOM 596 C C . ILE A 1 73 ? 3.075 0.983 -13.134 1.00 92.50 73 ILE A C 1
ATOM 598 O O . ILE A 1 73 ? 3.593 0.688 -12.060 1.00 92.50 73 ILE A O 1
ATOM 602 N N . TYR A 1 74 ? 2.926 2.246 -13.529 1.00 93.62 74 TYR A N 1
ATOM 603 C CA . TYR A 1 74 ? 3.292 3.385 -12.688 1.00 93.62 74 TYR A CA 1
ATOM 604 C C . TYR A 1 74 ? 2.155 3.754 -11.734 1.00 93.62 74 TYR A C 1
ATOM 606 O O . TYR A 1 74 ? 1.024 4.000 -12.156 1.00 93.62 74 TYR A O 1
ATOM 614 N N . CYS A 1 75 ? 2.480 3.844 -10.447 1.00 94.31 75 CYS A N 1
ATOM 615 C CA . CYS A 1 75 ? 1.541 4.150 -9.377 1.00 94.31 75 CYS A CA 1
ATOM 616 C C . CYS A 1 75 ? 2.088 5.266 -8.488 1.00 94.31 75 CYS A C 1
ATOM 618 O O . CYS A 1 75 ? 3.296 5.370 -8.254 1.00 94.31 75 CYS A O 1
ATOM 620 N N . LEU A 1 76 ? 1.180 6.056 -7.918 1.00 95.06 76 LEU A N 1
ATOM 621 C CA . LEU A 1 76 ? 1.503 6.852 -6.744 1.00 95.06 76 LEU A CA 1
ATOM 622 C C . LEU A 1 76 ? 1.449 5.928 -5.525 1.00 95.06 76 LEU A C 1
ATOM 624 O O . LEU A 1 76 ? 0.473 5.206 -5.331 1.00 95.06 76 LEU A O 1
ATOM 628 N N . VAL A 1 77 ? 2.496 5.929 -4.709 1.00 94.69 77 VAL A N 1
ATOM 629 C CA . VAL A 1 77 ? 2.628 5.047 -3.550 1.00 94.69 77 VAL A CA 1
ATOM 630 C C . VAL A 1 77 ? 2.844 5.833 -2.269 1.00 94.69 77 VAL A C 1
ATOM 632 O O . VAL A 1 77 ? 3.480 6.885 -2.274 1.00 94.69 77 VAL A O 1
ATOM 635 N N . THR A 1 78 ? 2.357 5.282 -1.161 1.00 95.12 78 THR A N 1
ATOM 636 C CA . THR A 1 78 ? 2.807 5.654 0.180 1.00 95.12 78 THR A CA 1
ATOM 637 C C . THR A 1 78 ? 3.887 4.669 0.602 1.00 95.12 78 THR A C 1
ATOM 639 O O . THR A 1 78 ? 3.664 3.455 0.599 1.00 95.12 78 THR A O 1
ATOM 642 N N . CYS A 1 79 ? 5.062 5.176 0.960 1.00 93.81 79 CYS A N 1
ATOM 643 C CA . CYS A 1 79 ? 6.189 4.340 1.336 1.00 93.81 79 CYS A CA 1
ATOM 644 C C . CYS A 1 79 ? 7.009 4.910 2.491 1.00 93.81 79 CYS A C 1
ATOM 646 O O . CYS A 1 79 ? 6.938 6.092 2.824 1.00 93.81 79 CYS A O 1
ATOM 648 N N . GLN A 1 80 ? 7.796 4.030 3.101 1.00 94.50 80 GLN A N 1
ATOM 649 C CA . GLN A 1 80 ? 8.838 4.366 4.062 1.00 94.50 80 GLN A CA 1
ATOM 650 C C . GLN A 1 80 ? 10.173 3.875 3.512 1.00 94.50 80 GLN A C 1
ATOM 652 O O . GLN A 1 80 ? 10.244 2.800 2.915 1.00 94.50 80 GLN A O 1
ATOM 657 N N . GLU A 1 81 ? 11.226 4.651 3.728 1.00 93.12 81 GLU A N 1
ATOM 658 C CA . GLU A 1 81 ? 12.592 4.266 3.381 1.00 93.12 81 GLU A CA 1
ATOM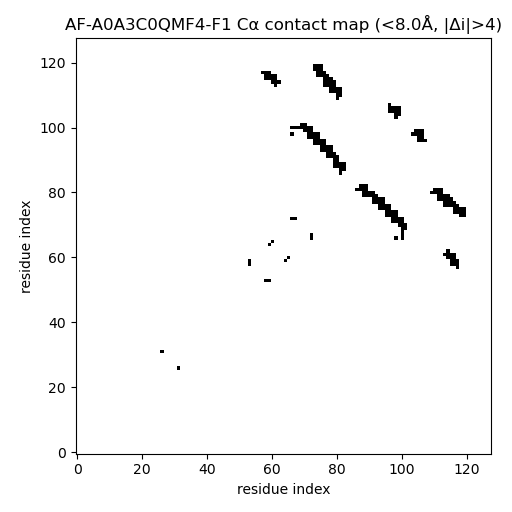 659 C C . GLU A 1 81 ? 13.335 3.906 4.669 1.00 93.12 81 GLU A C 1
ATOM 661 O O . GLU A 1 81 ? 13.132 4.547 5.702 1.00 93.12 81 GLU A O 1
ATOM 666 N N . TRP A 1 82 ? 14.135 2.841 4.629 1.00 93.19 82 TRP A N 1
ATOM 667 C CA . TRP A 1 82 ? 14.968 2.456 5.765 1.00 93.19 82 TRP A CA 1
ATOM 668 C C . TRP A 1 82 ? 16.072 3.489 5.968 1.00 93.19 82 TRP A C 1
ATOM 670 O O . TRP A 1 82 ? 16.874 3.732 5.063 1.00 93.19 82 TRP A O 1
ATOM 680 N N . ASP A 1 83 ? 16.128 4.076 7.158 1.00 90.19 83 ASP A N 1
ATOM 681 C CA . ASP A 1 83 ? 17.166 5.025 7.517 1.00 90.19 83 ASP A CA 1
ATOM 682 C C . ASP A 1 83 ? 18.343 4.283 8.157 1.00 90.19 83 ASP A C 1
ATOM 684 O O . ASP A 1 83 ? 18.283 3.822 9.298 1.00 90.19 83 ASP A O 1
ATOM 688 N N . MET A 1 84 ? 19.441 4.166 7.407 1.00 89.31 84 MET A N 1
ATOM 689 C CA . MET A 1 84 ? 20.642 3.468 7.867 1.00 89.31 84 MET A CA 1
ATOM 690 C C . MET A 1 84 ? 21.347 4.155 9.044 1.00 89.31 84 MET A C 1
ATOM 692 O O . MET A 1 84 ? 22.096 3.489 9.754 1.00 89.31 84 MET A O 1
ATOM 696 N N . PHE A 1 85 ? 21.141 5.460 9.250 1.00 90.94 85 PHE A N 1
ATOM 697 C CA . PHE A 1 85 ? 21.792 6.203 10.331 1.00 90.94 85 PHE A CA 1
ATOM 698 C C . PHE A 1 85 ? 21.083 5.991 11.665 1.00 90.94 85 PHE A C 1
ATOM 700 O O . PHE A 1 85 ? 21.736 5.932 12.705 1.00 90.94 85 PHE A O 1
ATOM 707 N N . TYR A 1 86 ? 19.757 5.856 11.625 1.00 90.12 86 TYR A N 1
ATOM 708 C CA . TYR A 1 86 ? 18.934 5.665 12.818 1.00 90.12 86 TYR A CA 1
ATOM 709 C C . TYR A 1 86 ? 18.524 4.207 13.052 1.00 90.12 86 TYR A C 1
ATOM 711 O O . TYR A 1 86 ? 18.084 3.878 14.150 1.00 90.12 86 TYR A O 1
ATOM 719 N N . GLY A 1 87 ? 18.699 3.326 12.061 1.00 92.62 87 GLY A N 1
ATOM 720 C CA . GLY A 1 87 ? 18.335 1.913 12.170 1.00 92.62 87 GLY A CA 1
ATOM 721 C C . GLY A 1 87 ? 16.829 1.699 12.322 1.00 92.62 87 GLY A C 1
ATOM 722 O O . GLY A 1 87 ? 16.416 0.785 13.033 1.00 92.62 87 GLY A O 1
ATOM 723 N N . ASP A 1 88 ? 16.021 2.551 11.689 1.00 94.44 88 ASP A N 1
ATOM 724 C CA . ASP A 1 88 ? 14.560 2.490 11.737 1.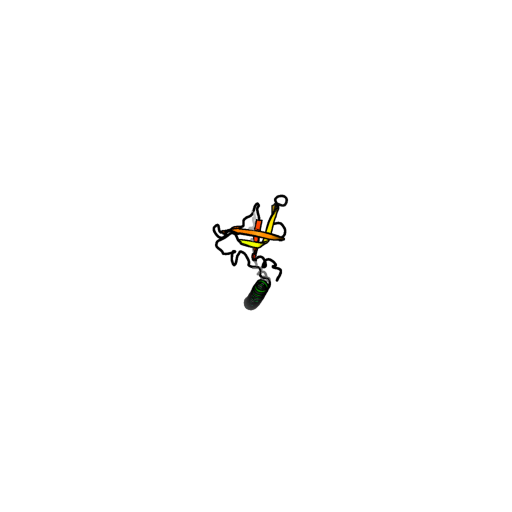00 94.44 88 ASP A CA 1
ATOM 725 C C . ASP A 1 88 ? 13.948 2.896 10.386 1.00 94.44 88 ASP A C 1
ATOM 727 O O . ASP A 1 88 ? 14.612 3.441 9.499 1.00 94.44 88 ASP A O 1
ATOM 731 N N . TRP A 1 89 ? 12.657 2.631 10.213 1.00 92.44 89 TRP A N 1
ATOM 732 C CA . TRP A 1 89 ? 11.887 3.124 9.082 1.00 92.44 89 TRP A CA 1
ATOM 733 C C . TRP A 1 89 ? 11.634 4.623 9.221 1.00 92.44 89 TRP A C 1
ATOM 735 O O . TRP A 1 89 ? 11.068 5.096 10.206 1.00 92.44 89 TRP A O 1
ATOM 745 N N . GLY A 1 90 ? 11.986 5.372 8.178 1.00 90.75 90 GLY A N 1
ATOM 746 C CA . GLY A 1 90 ? 11.694 6.793 8.090 1.00 90.75 90 GLY A CA 1
ATOM 747 C C . GLY A 1 90 ? 10.193 7.100 8.075 1.00 90.75 90 GLY A C 1
ATOM 748 O O . GLY A 1 90 ? 9.314 6.227 8.037 1.00 90.75 90 GLY A O 1
ATOM 749 N N . LYS A 1 91 ? 9.880 8.397 8.066 1.00 91.62 91 LYS A N 1
ATOM 750 C CA . LYS A 1 91 ? 8.489 8.858 8.016 1.00 91.62 91 LYS A CA 1
ATOM 751 C C . LYS A 1 91 ? 7.819 8.445 6.694 1.00 91.62 91 LYS A C 1
ATOM 753 O O . LYS A 1 91 ? 8.460 8.534 5.640 1.00 91.62 91 LYS A O 1
ATOM 758 N N . PRO A 1 92 ? 6.534 8.042 6.729 1.00 92.56 92 PRO A N 1
ATOM 759 C CA . PRO A 1 92 ? 5.763 7.795 5.518 1.00 92.56 92 PRO A CA 1
ATOM 760 C C . PRO A 1 92 ? 5.736 9.030 4.617 1.00 92.56 92 PRO A C 1
ATOM 762 O O . PRO A 1 92 ? 5.505 10.143 5.090 1.00 92.56 92 PRO A O 1
ATOM 765 N N . HIS A 1 93 ? 5.955 8.826 3.325 1.00 92.06 93 HIS A N 1
ATOM 766 C CA . HIS A 1 93 ? 5.882 9.867 2.306 1.00 92.06 93 HIS A CA 1
ATOM 767 C C . HIS A 1 93 ? 5.366 9.293 0.984 1.00 92.06 93 HIS A C 1
ATOM 769 O O . HIS A 1 93 ? 5.213 8.078 0.833 1.00 92.06 93 HIS A O 1
ATOM 775 N N . LEU A 1 94 ? 5.066 10.186 0.040 1.00 94.00 94 LEU A N 1
ATOM 776 C CA . LEU A 1 94 ? 4.557 9.825 -1.277 1.00 94.00 94 LEU A CA 1
ATOM 777 C C . LEU A 1 94 ? 5.690 9.729 -2.297 1.00 94.00 94 LEU A C 1
ATOM 779 O O . LEU A 1 94 ? 6.596 10.562 -2.306 1.00 94.00 94 LEU A O 1
ATOM 783 N N . LYS A 1 95 ? 5.611 8.739 -3.183 1.00 93.44 95 LYS A N 1
ATOM 784 C CA . LYS A 1 95 ? 6.561 8.546 -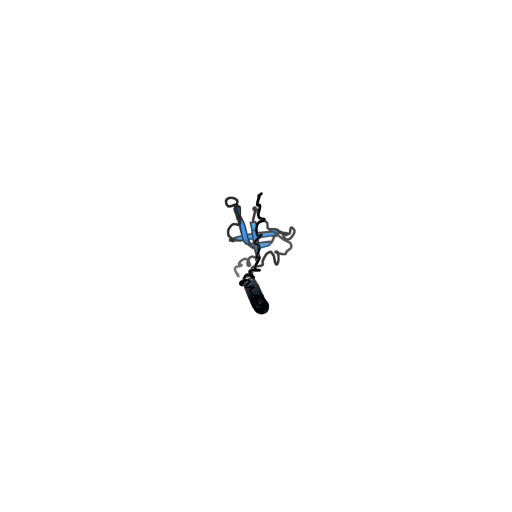4.282 1.00 93.44 95 LYS A CA 1
ATOM 785 C C . LYS A 1 95 ? 5.839 7.987 -5.499 1.00 93.44 95 LYS A C 1
ATOM 787 O O . LYS A 1 95 ? 4.826 7.314 -5.354 1.00 93.44 95 LYS A O 1
ATOM 792 N N . ILE A 1 96 ? 6.354 8.250 -6.694 1.00 93.94 96 ILE A N 1
ATOM 793 C CA . ILE A 1 96 ? 5.922 7.527 -7.892 1.00 93.94 96 ILE A CA 1
ATOM 794 C C . ILE A 1 96 ? 6.879 6.357 -8.071 1.00 93.94 96 ILE A C 1
ATOM 796 O O . ILE A 1 96 ? 8.091 6.559 -8.150 1.00 93.94 96 ILE A O 1
ATOM 800 N N . LEU A 1 97 ? 6.332 5.148 -8.105 1.00 94.00 97 LEU A N 1
ATOM 801 C CA . LEU A 1 97 ? 7.074 3.919 -8.360 1.00 94.00 97 LEU A CA 1
ATOM 802 C C . LEU A 1 97 ? 6.387 3.140 -9.469 1.00 94.00 97 LEU A C 1
ATOM 804 O O . LEU A 1 97 ? 5.181 3.273 -9.678 1.00 94.00 97 LEU A O 1
ATOM 808 N N . SER A 1 98 ? 7.153 2.292 -10.141 1.00 94.31 98 SER A N 1
ATOM 809 C CA . SER A 1 98 ? 6.587 1.278 -11.009 1.00 94.31 98 SER A CA 1
ATOM 810 C C . SER A 1 98 ? 6.511 -0.079 -10.319 1.00 94.31 98 SER A C 1
ATOM 812 O O . SER A 1 98 ? 7.356 -0.443 -9.496 1.00 94.31 98 SER A O 1
ATOM 814 N N . TYR A 1 99 ? 5.466 -0.826 -10.644 1.00 95.25 99 TYR A N 1
ATOM 815 C CA . TYR A 1 99 ? 5.262 -2.209 -10.248 1.00 95.25 99 TYR A CA 1
ATOM 816 C C . TYR A 1 99 ? 5.425 -3.105 -11.468 1.00 95.25 99 TYR A C 1
ATOM 818 O O . TYR A 1 99 ? 4.984 -2.749 -12.561 1.00 95.25 99 TYR A O 1
ATOM 826 N N . LEU A 1 100 ? 6.051 -4.263 -11.278 1.00 94.50 100 LEU A N 1
ATOM 827 C CA . LEU A 1 100 ? 6.229 -5.282 -12.304 1.00 94.50 100 LEU A CA 1
ATOM 828 C C . LEU A 1 100 ? 5.352 -6.494 -11.948 1.00 94.50 100 LEU A C 1
ATOM 830 O O . LEU A 1 100 ? 5.815 -7.365 -11.202 1.00 94.50 100 LEU A O 1
ATOM 834 N N . PRO A 1 101 ? 4.111 -6.586 -12.473 1.00 93.69 101 PRO A N 1
ATOM 835 C CA 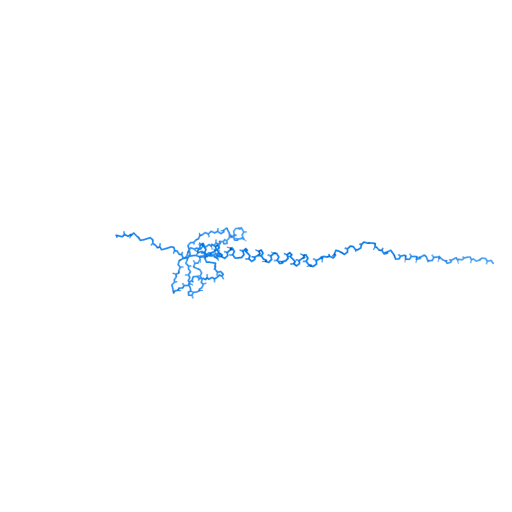. PRO A 1 101 ? 3.178 -7.662 -12.130 1.00 93.69 101 PRO A CA 1
ATOM 836 C C . PRO A 1 101 ? 3.737 -9.056 -12.422 1.00 93.69 101 PRO A C 1
ATOM 838 O O . PRO A 1 101 ? 3.582 -9.960 -11.608 1.00 93.69 101 PRO A O 1
ATOM 841 N N . ALA A 1 102 ? 4.488 -9.202 -13.521 1.00 92.06 102 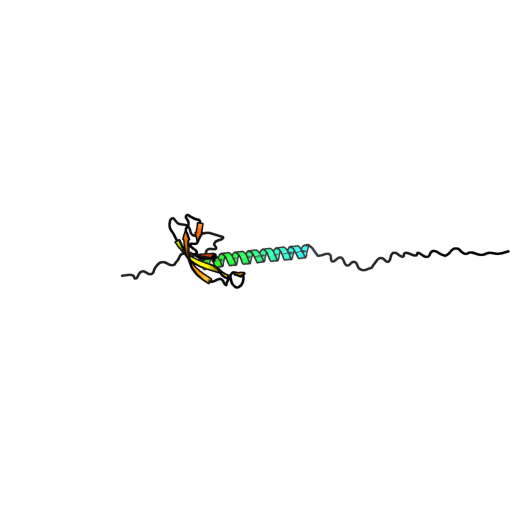ALA A N 1
ATOM 842 C CA . ALA A 1 102 ? 5.125 -10.460 -13.922 1.00 92.06 102 ALA A CA 1
ATOM 843 C C . ALA A 1 102 ? 6.054 -11.062 -12.849 1.00 92.06 102 ALA A C 1
ATOM 845 O O . ALA A 1 102 ? 6.242 -12.2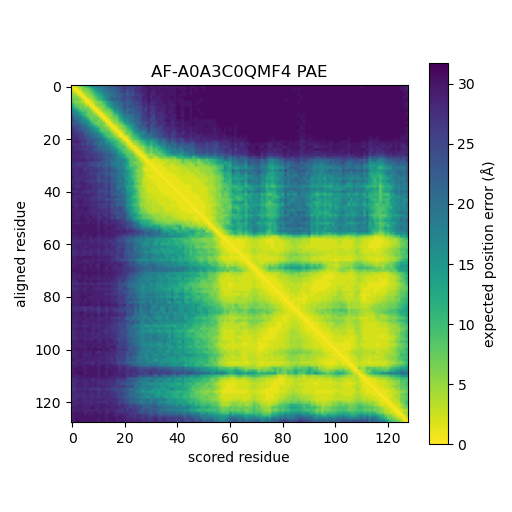75 -12.801 1.00 92.06 102 ALA A O 1
ATOM 846 N N . TYR A 1 103 ? 6.628 -10.219 -11.988 1.00 90.88 103 TYR A N 1
ATOM 847 C CA . TYR A 1 103 ? 7.539 -10.633 -10.919 1.00 90.88 103 TYR A CA 1
ATOM 848 C C . TYR A 1 103 ? 6.951 -10.412 -9.523 1.00 90.88 103 TYR A C 1
ATOM 850 O O . TYR A 1 103 ? 7.546 -10.830 -8.534 1.00 90.88 103 TYR A O 1
ATOM 858 N N . GLY A 1 104 ? 5.806 -9.736 -9.422 1.00 91.19 104 GLY A N 1
ATOM 859 C CA . GLY A 1 104 ? 5.184 -9.389 -8.151 1.00 91.19 104 GLY A CA 1
ATOM 860 C C . GLY A 1 104 ? 5.979 -8.378 -7.311 1.00 91.19 104 GLY A C 1
ATOM 861 O O . GLY A 1 104 ? 5.780 -8.316 -6.097 1.00 91.19 104 GLY A O 1
ATOM 862 N N . ILE A 1 105 ? 6.881 -7.596 -7.920 1.00 92.12 105 ILE A N 1
ATOM 863 C CA . ILE A 1 105 ? 7.805 -6.695 -7.207 1.00 92.12 105 ILE A CA 1
ATOM 864 C C . ILE A 1 105 ? 7.633 -5.229 -7.605 1.00 92.12 105 ILE A C 1
ATOM 866 O O . ILE A 1 105 ? 7.327 -4.894 -8.749 1.00 92.12 105 ILE A O 1
ATOM 870 N N . TRP A 1 106 ? 7.913 -4.344 -6.650 1.00 93.50 106 TRP A N 1
ATOM 871 C CA . TRP A 1 106 ? 8.108 -2.922 -6.913 1.00 93.50 106 TRP A CA 1
ATOM 872 C C . TRP A 1 106 ? 9.503 -2.686 -7.495 1.00 93.50 106 TRP A C 1
ATOM 874 O O . TRP A 1 106 ? 10.489 -3.226 -6.994 1.00 93.50 106 TRP A O 1
ATOM 884 N N . ASN A 1 107 ? 9.596 -1.852 -8.526 1.00 91.69 107 ASN A N 1
ATOM 885 C CA . ASN A 1 107 ? 10.861 -1.433 -9.113 1.00 91.69 107 ASN A CA 1
ATOM 886 C C . ASN A 1 107 ? 11.507 -0.360 -8.216 1.00 91.69 107 ASN A C 1
ATOM 888 O O . ASN A 1 107 ? 11.287 0.844 -8.371 1.00 91.69 107 ASN A O 1
ATOM 892 N N . ILE A 1 108 ? 12.250 -0.812 -7.204 1.00 88.38 108 ILE A N 1
ATOM 893 C CA . ILE A 1 108 ? 12.890 0.034 -6.190 1.00 88.38 108 ILE A CA 1
ATOM 894 C C . ILE A 1 108 ? 14.408 -0.131 -6.222 1.00 88.38 108 ILE A C 1
ATOM 896 O O . ILE A 1 108 ? 14.930 -1.230 -6.369 1.00 88.38 108 ILE A O 1
ATOM 900 N N . LYS A 1 109 ? 15.132 0.981 -6.052 1.00 75.06 109 LYS A N 1
ATOM 901 C CA . LYS A 1 109 ? 16.605 0.984 -5.984 1.00 75.06 109 LYS A CA 1
ATOM 902 C C . LYS A 1 109 ? 17.154 0.677 -4.584 1.00 75.06 109 LYS A C 1
ATOM 904 O O . LYS A 1 109 ? 18.329 0.356 -4.459 1.00 75.06 109 LYS A O 1
ATOM 909 N N . THR A 1 110 ? 16.343 0.831 -3.538 1.00 75.19 110 THR A N 1
ATOM 910 C CA . THR A 1 110 ? 16.766 0.815 -2.125 1.00 75.19 110 THR A CA 1
ATOM 911 C C . THR A 1 110 ? 15.735 0.110 -1.236 1.00 75.19 110 THR A C 1
ATOM 913 O O . THR A 1 110 ? 14.683 -0.311 -1.715 1.00 75.19 110 THR A O 1
ATOM 916 N N . HIS A 1 111 ? 16.034 -0.034 0.063 1.00 86.69 111 HIS A N 1
ATOM 917 C CA . HIS A 1 111 ? 15.149 -0.604 1.087 1.00 86.69 111 HIS A CA 1
ATOM 918 C C . HIS A 1 111 ? 13.904 0.270 1.317 1.00 86.69 111 HIS A C 1
ATOM 920 O O . HIS A 1 111 ? 13.843 1.067 2.254 1.00 86.69 111 HIS A O 1
ATOM 926 N N . ILE A 1 112 ? 12.915 0.119 0.438 1.00 91.62 112 ILE A N 1
ATOM 927 C CA . ILE A 1 112 ? 11.632 0.817 0.493 1.00 91.62 112 ILE A CA 1
ATOM 928 C C . ILE A 1 112 ? 10.541 -0.175 0.882 1.00 91.62 112 ILE A C 1
ATOM 930 O O . ILE A 1 112 ? 10.407 -1.239 0.279 1.00 91.62 112 ILE A O 1
ATOM 934 N N . LYS A 1 113 ? 9.719 0.203 1.859 1.00 93.25 113 LYS A N 1
ATOM 935 C CA . LYS A 1 113 ? 8.493 -0.508 2.213 1.00 93.25 113 LYS A CA 1
ATOM 936 C C . LYS A 1 113 ? 7.294 0.270 1.694 1.00 93.25 113 LYS A C 1
ATOM 938 O O . LYS A 1 113 ? 7.031 1.379 2.153 1.00 93.25 113 LYS A O 1
ATOM 943 N N . VAL A 1 114 ? 6.561 -0.323 0.758 1.00 94.69 114 VAL A N 1
ATOM 944 C CA . VAL A 1 114 ? 5.319 0.244 0.221 1.00 94.69 114 VAL A CA 1
ATOM 945 C C . VAL A 1 114 ? 4.138 -0.232 1.065 1.00 94.69 114 VAL A C 1
ATOM 947 O O . VAL A 1 114 ? 4.012 -1.426 1.334 1.00 94.69 114 VAL A O 1
ATOM 950 N N . SER A 1 115 ? 3.289 0.693 1.515 1.00 94.25 115 SER A N 1
ATOM 951 C CA . SER A 1 115 ? 2.116 0.386 2.346 1.00 94.25 115 SER A CA 1
ATOM 952 C C . SER A 1 115 ? 0.807 0.417 1.556 1.00 94.25 115 SER A C 1
ATOM 954 O O . SER A 1 115 ? -0.050 -0.450 1.738 1.00 94.25 115 SER A O 1
ATOM 956 N N . ALA A 1 116 ? 0.661 1.381 0.651 1.00 94.69 116 ALA A N 1
ATOM 957 C CA . ALA A 1 116 ? -0.522 1.563 -0.181 1.00 94.69 116 ALA A CA 1
ATOM 958 C C . ALA A 1 116 ? -0.146 2.206 -1.519 1.00 94.69 116 ALA A C 1
ATOM 960 O O . ALA A 1 116 ? 0.890 2.865 -1.629 1.00 94.69 116 ALA A O 1
ATOM 961 N N . TRP A 1 117 ? -1.002 2.032 -2.520 1.00 95.00 117 TRP A N 1
ATOM 962 C CA . TRP A 1 117 ? -0.814 2.570 -3.861 1.00 95.00 117 TRP A CA 1
ATOM 963 C C . TRP A 1 117 ? -2.131 3.063 -4.455 1.00 95.00 117 TRP A C 1
ATOM 965 O O . TRP A 1 117 ? -3.210 2.682 -4.010 1.00 95.00 117 TRP A O 1
ATOM 975 N N . MET A 1 118 ? -2.039 3.900 -5.478 1.00 94.06 118 MET A N 1
ATOM 976 C CA . MET A 1 118 ? -3.158 4.271 -6.333 1.00 94.06 118 MET A CA 1
ATOM 977 C C . MET A 1 118 ? -2.669 4.452 -7.777 1.00 94.06 118 MET A C 1
ATOM 979 O O . MET A 1 118 ? -1.500 4.810 -7.9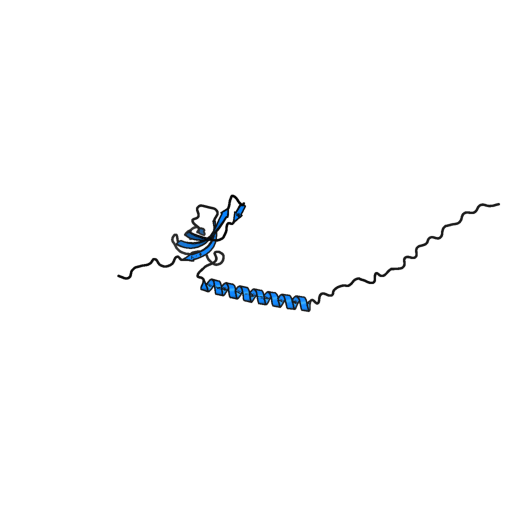81 1.00 94.06 118 MET A O 1
ATOM 983 N N . PRO A 1 119 ? -3.520 4.195 -8.786 1.00 92.19 119 PRO A N 1
ATOM 984 C CA . PRO A 1 119 ? -3.169 4.478 -10.171 1.00 92.19 119 PRO A CA 1
ATOM 985 C C . PRO A 1 119 ? -2.902 5.975 -10.351 1.00 92.19 119 PRO A C 1
ATOM 987 O O . PRO A 1 119 ? -3.510 6.816 -9.682 1.00 92.19 119 PRO A O 1
ATOM 990 N N . LEU A 1 120 ? -1.980 6.310 -11.253 1.00 91.12 120 LEU A N 1
ATOM 991 C CA . LEU A 1 120 ? -1.776 7.703 -11.634 1.00 91.12 120 LEU A CA 1
ATOM 992 C C . LEU A 1 120 ? -3.037 8.255 -12.320 1.00 91.12 120 LEU A C 1
ATOM 994 O O . LEU A 1 120 ? -3.729 7.507 -13.016 1.00 91.12 120 LEU A O 1
ATOM 998 N N . PRO A 1 121 ? -3.344 9.549 -12.130 1.00 86.50 121 PRO A N 1
ATOM 999 C CA . PRO A 1 121 ? -4.438 10.187 -12.845 1.00 86.50 121 PRO A CA 1
ATOM 1000 C C . PRO A 1 121 ? -4.179 10.167 -14.353 1.00 86.50 121 PRO A C 1
ATOM 1002 O O . PRO A 1 121 ? -3.034 10.068 -14.806 1.00 86.50 121 PRO A O 1
ATOM 1005 N N . GLU A 1 122 ? -5.252 10.293 -15.129 1.00 84.94 122 GLU A N 1
ATOM 1006 C CA . GLU A 1 122 ? -5.136 10.417 -16.577 1.00 84.94 122 GLU A CA 1
ATOM 1007 C C . GLU A 1 122 ? -4.254 11.613 -16.948 1.00 84.94 122 GLU A C 1
ATOM 1009 O O . GLU A 1 122 ? -4.344 12.698 -16.366 1.00 84.94 122 GLU A O 1
ATOM 1014 N N . ILE A 1 123 ? -3.376 11.395 -17.929 1.00 85.12 123 ILE A N 1
ATOM 1015 C CA . ILE A 1 123 ? -2.520 12.447 -18.470 1.00 85.12 123 ILE A CA 1
ATOM 1016 C C . ILE A 1 123 ? -3.424 13.529 -19.059 1.00 85.12 123 ILE A C 1
ATOM 1018 O O . ILE A 1 123 ? -4.298 13.225 -19.873 1.00 85.12 123 ILE A O 1
ATOM 1022 N N . TYR A 1 124 ? -3.185 14.784 -18.677 1.00 87.81 124 TYR A N 1
ATOM 1023 C CA . TYR A 1 124 ? -3.902 15.922 -19.241 1.00 87.81 124 TYR A CA 1
ATOM 1024 C C . TYR A 1 124 ? -3.766 15.939 -20.767 1.00 87.81 124 TYR A C 1
ATOM 1026 O O . TYR A 1 124 ? -2.659 15.867 -21.305 1.00 87.81 124 TYR A O 1
ATOM 1034 N N . ARG A 1 125 ? -4.902 16.049 -21.456 1.00 87.44 125 ARG A N 1
ATOM 1035 C CA . ARG A 1 125 ? -4.976 16.275 -22.898 1.00 87.44 125 ARG A CA 1
ATOM 1036 C C . ARG A 1 125 ? -5.761 17.554 -23.117 1.00 87.44 125 ARG A C 1
ATOM 1038 O O . ARG A 1 125 ? -6.902 17.653 -22.670 1.00 87.44 125 ARG A O 1
ATOM 1045 N N . GLU A 1 126 ? -5.131 18.522 -23.766 1.00 87.62 126 GLU A N 1
ATOM 1046 C CA . GLU A 1 126 ? -5.819 19.729 -24.205 1.00 87.62 126 GLU A CA 1
ATOM 1047 C C . GLU A 1 126 ? -6.856 19.325 -25.261 1.00 87.62 126 GLU A C 1
ATOM 1049 O O . GLU A 1 126 ? -6.558 18.530 -26.154 1.00 87.62 126 GLU A O 1
ATOM 1054 N N . GLN A 1 127 ? -8.100 19.770 -25.091 1.00 78.62 127 GLN A N 1
ATOM 1055 C CA . GLN A 1 127 ? -9.141 19.544 -26.089 1.00 78.62 127 GLN A CA 1
ATOM 1056 C C . GLN A 1 127 ? -8.892 20.544 -27.223 1.00 78.62 127 GLN A C 1
ATOM 1058 O O . GLN A 1 127 ? -9.040 21.744 -26.999 1.00 78.62 127 GLN A O 1
ATOM 1063 N N . GLU A 1 128 ? -8.448 20.050 -28.384 1.00 59.72 128 GLU A N 1
ATOM 1064 C CA . GLU A 1 128 ? -8.354 20.839 -29.626 1.00 59.72 128 GLU A CA 1
ATOM 1065 C C . GLU A 1 128 ? -9.727 21.335 -30.103 1.00 59.72 128 GLU A C 1
ATOM 1067 O O . GLU A 1 128 ? -10.719 20.574 -29.979 1.00 59.72 128 GLU A O 1
#

Mean predicted aligned error: 15.37 Å

Solvent-accessible surface area (backbone atoms only — not comparable to full-atom values): 8262 Å² total; per-residue (Å²): 133,88,84,89,81,87,85,80,84,82,85,74,87,77,76,82,76,74,75,92,76,80,84,74,78,79,73,59,62,66,61,52,50,54,51,49,56,51,51,54,53,50,50,50,55,51,52,52,51,52,53,56,51,39,71,73,66,64,53,40,42,50,91,79,49,71,81,81,61,95,56,77,42,63,27,42,29,39,31,25,44,60,33,83,90,77,74,43,72,43,75,77,45,78,46,81,42,38,34,34,42,92,75,74,41,70,70,66,96,64,70,62,49,72,55,29,35,27,77,60,77,81,79,89,72,85,85,129

Sequence (128 aa):
MEENAMPIETFTELHEVKSPFTWTVELDVSQVNQKLDEIENRLERIRQKMKNLNVLSGWIPCSERMPDGENEIYCLVTCQEWDMFYGDWGKPHLKILSYLPAYGIWNIKTHIKVSAWMPLPEIYREQE

Radius of gyration: 35.74 Å; Cα contacts (8 Å, |Δi|>4): 126; chains: 1; bounding box: 43×58×130 Å